Protein AF-A0A3M7MBS9-F1 (afdb_monomer_lite)

Structure (mmCIF, N/CA/C/O backbone):
data_AF-A0A3M7MBS9-F1
#
_entry.id   AF-A0A3M7MBS9-F1
#
loop_
_atom_site.group_PDB
_atom_site.id
_atom_site.type_symbol
_atom_site.label_atom_id
_atom_site.label_alt_id
_atom_site.label_comp_id
_atom_site.label_asym_id
_atom_site.label_entity_id
_atom_site.label_seq_id
_atom_site.pdbx_PDB_ins_code
_atom_site.Cartn_x
_atom_site.Cartn_y
_atom_site.Cartn_z
_atom_site.occupancy
_atom_site.B_iso_or_equiv
_atom_site.auth_seq_id
_atom_site.auth_comp_id
_atom_site.auth_asym_id
_atom_site.auth_atom_id
_atom_site.pdbx_PDB_model_num
ATOM 1 N N . MET A 1 1 ? 38.697 -10.128 -15.398 1.00 38.06 1 MET A N 1
ATOM 2 C CA . MET A 1 1 ? 38.366 -9.059 -16.361 1.00 38.06 1 MET A CA 1
ATOM 3 C C . MET A 1 1 ? 37.659 -7.987 -15.563 1.00 38.06 1 MET A C 1
ATOM 5 O O . MET A 1 1 ? 36.473 -8.105 -15.294 1.00 38.06 1 MET A O 1
ATOM 9 N N . GLU A 1 2 ? 38.439 -7.058 -15.026 1.00 39.56 2 GLU A N 1
ATOM 10 C CA . GLU A 1 2 ? 37.941 -5.983 -14.175 1.00 39.56 2 GLU A CA 1
ATOM 11 C C . GLU A 1 2 ? 37.309 -4.931 -15.086 1.00 39.56 2 GLU A C 1
ATOM 13 O O . GLU A 1 2 ? 37.965 -4.403 -15.982 1.00 39.56 2 GLU A O 1
ATOM 18 N N . HIS A 1 3 ? 36.006 -4.706 -14.922 1.00 39.94 3 HIS A N 1
ATOM 19 C CA . HIS A 1 3 ? 35.279 -3.681 -15.658 1.00 39.94 3 HIS A CA 1
ATOM 20 C C . HIS A 1 3 ? 35.766 -2.313 -15.154 1.00 39.94 3 HIS A C 1
ATOM 22 O O . HIS A 1 3 ? 35.623 -2.041 -13.959 1.00 39.94 3 HIS A O 1
ATOM 28 N N . PRO A 1 4 ? 36.343 -1.441 -15.999 1.00 41.50 4 PRO A N 1
ATOM 29 C CA . PRO A 1 4 ? 36.766 -0.132 -15.539 1.00 41.50 4 PRO A CA 1
ATOM 30 C C . PRO A 1 4 ? 35.519 0.664 -15.143 1.00 41.50 4 PRO A C 1
ATOM 32 O O . PRO A 1 4 ? 34.619 0.888 -15.954 1.00 41.50 4 PRO A O 1
ATOM 35 N N . LEU A 1 5 ? 35.441 1.060 -13.872 1.00 54.94 5 LEU A N 1
ATOM 36 C CA . LEU A 1 5 ? 34.484 2.051 -13.391 1.00 54.94 5 LEU A CA 1
ATOM 37 C C . LEU A 1 5 ? 34.968 3.418 -13.869 1.00 54.94 5 LEU A C 1
ATOM 39 O O . LEU A 1 5 ? 35.584 4.176 -13.120 1.00 54.94 5 LEU A O 1
ATOM 43 N N . GLN A 1 6 ? 34.727 3.718 -15.142 1.00 50.97 6 GLN A N 1
ATOM 44 C CA . GLN A 1 6 ? 34.940 5.048 -15.691 1.00 50.97 6 GLN A CA 1
ATOM 45 C C . GLN A 1 6 ? 33.850 5.963 -15.119 1.00 50.97 6 GLN A C 1
ATOM 47 O O . GLN A 1 6 ? 32.784 6.163 -15.692 1.00 50.97 6 GLN A O 1
ATOM 52 N N . ARG A 1 7 ? 34.078 6.422 -13.886 1.00 53.97 7 ARG A N 1
ATOM 53 C CA . ARG A 1 7 ? 33.220 7.369 -13.183 1.00 53.97 7 ARG A CA 1
ATOM 54 C C . ARG A 1 7 ? 33.569 8.763 -13.686 1.00 53.97 7 ARG A C 1
ATOM 56 O O . ARG A 1 7 ? 34.475 9.398 -13.150 1.00 53.97 7 ARG A O 1
ATOM 63 N N . ASP A 1 8 ? 32.844 9.238 -14.692 1.00 53.84 8 ASP A N 1
ATOM 64 C CA . ASP A 1 8 ? 32.862 10.654 -15.044 1.00 53.84 8 ASP A CA 1
ATOM 65 C C . ASP A 1 8 ? 32.362 11.455 -13.837 1.00 53.84 8 ASP A C 1
ATOM 67 O O . ASP A 1 8 ? 31.204 11.360 -13.428 1.00 53.84 8 ASP A O 1
ATOM 71 N N . ALA A 1 9 ? 33.260 12.228 -13.222 1.00 55.44 9 ALA A N 1
ATOM 72 C CA . ALA A 1 9 ? 33.023 12.951 -11.971 1.00 55.44 9 ALA A CA 1
ATOM 73 C C . ALA A 1 9 ? 31.886 13.998 -12.050 1.00 55.44 9 ALA A C 1
ATOM 75 O O . ALA A 1 9 ? 31.487 14.537 -11.020 1.00 55.44 9 ALA A O 1
ATOM 76 N N . GLY A 1 10 ? 31.354 14.267 -13.249 1.00 55.91 10 GLY A N 1
ATOM 77 C CA . GLY A 1 10 ? 30.248 15.194 -13.502 1.00 55.91 10 GLY A CA 1
ATOM 78 C C . GLY A 1 10 ? 28.911 14.549 -13.889 1.00 55.91 10 GLY A C 1
ATOM 79 O O . GLY A 1 10 ? 27.941 15.283 -14.072 1.00 55.91 10 GLY A O 1
ATOM 80 N N . GLN A 1 11 ? 28.817 13.219 -14.025 1.00 54.06 11 GLN A N 1
ATOM 81 C CA . GLN A 1 11 ? 27.580 12.564 -14.464 1.00 54.06 11 GLN A CA 1
ATOM 82 C C . GLN A 1 11 ? 26.787 12.031 -13.258 1.00 54.06 11 GLN A C 1
ATOM 84 O O . GLN A 1 11 ? 27.315 11.223 -12.488 1.00 54.06 11 GLN A O 1
ATOM 89 N N . PRO A 1 12 ? 25.528 12.469 -13.042 1.00 54.84 12 PRO A N 1
ATOM 90 C CA . PRO A 1 12 ? 24.731 11.982 -11.923 1.00 54.84 12 PRO A CA 1
ATOM 91 C C . PRO A 1 12 ? 24.535 10.468 -12.048 1.00 54.84 12 PRO A C 1
ATOM 93 O O . PRO A 1 12 ? 24.085 9.969 -13.080 1.00 54.84 12 PRO A O 1
ATOM 96 N N . ALA A 1 13 ? 24.903 9.740 -10.991 1.00 57.22 13 ALA A N 1
ATOM 97 C CA . ALA A 1 13 ? 24.861 8.286 -10.952 1.00 57.22 13 ALA A CA 1
ATOM 98 C C . ALA A 1 13 ? 23.420 7.789 -11.136 1.00 57.22 13 ALA A C 1
ATOM 100 O O . ALA A 1 13 ? 22.568 7.966 -10.267 1.00 57.22 13 ALA A O 1
ATOM 101 N N . GLY A 1 14 ? 23.143 7.164 -12.276 1.00 68.31 14 GLY A N 1
ATOM 102 C CA . GLY A 1 14 ? 21.849 6.568 -12.565 1.00 68.31 14 GLY A CA 1
ATOM 103 C C . GLY A 1 14 ? 22.025 5.394 -13.506 1.00 68.31 14 GLY A C 1
ATOM 104 O O . GLY A 1 14 ? 22.261 5.594 -14.693 1.00 68.31 14 GLY A O 1
ATOM 105 N N . ALA A 1 15 ? 21.864 4.176 -12.990 1.00 75.12 15 ALA A N 1
ATOM 106 C CA . ALA A 1 15 ? 21.989 2.954 -13.786 1.00 75.12 15 ALA A CA 1
ATOM 107 C C . ALA A 1 15 ? 20.981 2.912 -14.960 1.00 75.12 15 ALA A C 1
ATOM 109 O O . ALA A 1 15 ? 21.221 2.270 -15.974 1.00 75.12 15 ALA A O 1
ATOM 110 N N . LEU A 1 16 ? 19.874 3.654 -14.839 1.00 80.31 16 LEU A N 1
ATOM 111 C CA . LEU A 1 16 ? 18.830 3.798 -15.858 1.00 80.31 16 LEU A CA 1
ATOM 112 C C . LEU A 1 16 ? 19.059 4.946 -16.856 1.00 80.31 16 LEU A C 1
ATOM 114 O O . LEU A 1 16 ? 18.238 5.133 -17.748 1.00 80.31 16 LEU A O 1
ATOM 118 N N . GLY A 1 17 ? 20.100 5.765 -16.689 1.00 80.81 17 GLY A N 1
ATOM 119 C CA . GLY A 1 17 ? 20.428 6.844 -17.631 1.00 80.81 17 GLY A CA 1
ATOM 120 C C . GLY A 1 17 ? 19.373 7.953 -17.787 1.00 80.81 17 GLY A C 1
ATOM 121 O O . GLY A 1 17 ? 19.496 8.774 -18.688 1.00 80.81 17 GLY A O 1
ATOM 122 N N . LEU A 1 18 ? 18.352 8.015 -16.922 1.00 81.25 18 LEU A N 1
ATOM 123 C CA . LEU A 1 18 ? 17.234 8.969 -17.029 1.00 81.25 18 LEU A CA 1
ATOM 124 C C . LEU A 1 18 ? 17.666 10.443 -16.926 1.00 81.25 18 LEU A C 1
ATOM 126 O O . LEU A 1 18 ? 17.010 11.327 -17.471 1.00 81.25 18 LEU A O 1
ATOM 130 N N . GLY A 1 19 ? 18.758 10.721 -16.213 1.00 85.50 19 GLY A N 1
ATOM 131 C CA . GLY A 1 19 ? 19.152 12.078 -15.843 1.00 85.50 19 GLY A CA 1
ATOM 132 C C . GLY A 1 19 ? 18.304 12.650 -14.698 1.00 85.50 19 GLY A C 1
ATOM 133 O O . GLY A 1 19 ? 17.190 12.202 -14.420 1.00 85.50 19 GLY A O 1
ATOM 134 N N . GLN A 1 20 ? 18.843 13.660 -14.009 1.00 86.00 20 GLN A N 1
ATOM 135 C CA . GLN A 1 20 ? 18.257 14.187 -12.770 1.00 86.00 20 GLN A CA 1
ATOM 136 C C . GLN A 1 20 ? 16.846 14.761 -12.980 1.00 86.00 20 GLN A C 1
ATOM 138 O O . GLN A 1 20 ? 15.926 14.421 -12.242 1.00 86.00 20 GLN A O 1
ATOM 143 N N . ALA A 1 21 ? 16.649 15.584 -14.016 1.00 88.62 21 ALA A N 1
ATOM 144 C CA . ALA A 1 21 ? 15.364 16.240 -14.261 1.00 88.62 21 ALA A CA 1
ATOM 145 C C . ALA A 1 21 ? 14.229 15.245 -14.565 1.00 88.62 21 ALA A C 1
ATOM 147 O O . ALA A 1 21 ? 13.113 15.423 -14.080 1.00 88.62 21 ALA A O 1
ATOM 148 N N . MET A 1 22 ? 14.495 14.192 -15.347 1.00 87.81 22 MET A N 1
ATOM 149 C CA . MET A 1 22 ? 13.502 13.144 -15.618 1.00 87.81 22 MET A CA 1
ATOM 150 C C . MET A 1 22 ? 13.239 12.289 -14.380 1.00 87.81 22 MET A C 1
ATOM 152 O O . MET A 1 22 ? 12.079 12.039 -14.065 1.00 87.81 22 MET A O 1
ATOM 156 N N . ALA A 1 23 ? 14.284 11.886 -13.648 1.00 88.69 23 ALA A N 1
ATOM 157 C CA . ALA A 1 23 ? 14.136 11.097 -12.427 1.00 88.69 23 ALA A CA 1
ATOM 158 C C . ALA A 1 23 ? 13.253 11.813 -11.391 1.00 88.69 23 ALA A C 1
ATOM 160 O O . ALA A 1 23 ? 12.347 11.200 -10.829 1.00 88.69 23 ALA A O 1
ATOM 161 N N . THR A 1 24 ? 13.438 13.125 -11.204 1.00 91.94 24 THR A N 1
ATOM 162 C CA . THR A 1 24 ? 12.571 13.933 -10.336 1.00 91.94 24 THR A CA 1
ATOM 163 C C . THR A 1 24 ? 11.124 13.941 -10.822 1.00 91.94 24 THR A C 1
ATOM 165 O O . THR A 1 24 ? 10.220 13.753 -10.015 1.00 91.94 24 THR A O 1
ATOM 168 N N . ARG A 1 25 ? 10.872 14.103 -12.129 1.00 93.44 25 ARG A N 1
ATOM 169 C CA . ARG A 1 25 ? 9.499 14.085 -12.673 1.00 93.44 25 ARG A CA 1
ATOM 170 C C . ARG A 1 25 ? 8.810 12.742 -12.447 1.00 93.44 25 ARG A C 1
ATOM 172 O O . ARG A 1 25 ? 7.659 12.723 -12.021 1.00 93.44 25 ARG A O 1
ATOM 179 N N . VAL A 1 26 ? 9.516 11.640 -12.696 1.00 93.38 26 VAL A N 1
ATOM 180 C CA . VAL A 1 26 ? 9.011 10.278 -12.467 1.00 93.38 26 VAL A CA 1
ATOM 181 C C . VAL A 1 26 ? 8.707 10.060 -10.985 1.00 93.38 26 VAL A C 1
ATOM 183 O O . VAL A 1 26 ? 7.633 9.567 -10.646 1.00 93.38 26 VAL A O 1
ATOM 186 N N . TYR A 1 27 ? 9.602 10.496 -10.097 1.00 93.38 27 TYR A N 1
ATOM 187 C CA . TYR A 1 27 ? 9.379 10.434 -8.656 1.00 93.38 27 TYR A CA 1
ATOM 188 C C . TYR A 1 27 ? 8.156 11.252 -8.221 1.00 93.38 27 TYR A C 1
ATOM 190 O O . TYR A 1 27 ? 7.302 10.730 -7.512 1.00 93.38 27 TYR A O 1
ATOM 198 N N . CYS A 1 28 ? 8.019 12.500 -8.678 1.00 95.38 28 CYS A N 1
ATOM 199 C CA . CYS A 1 28 ? 6.865 13.341 -8.356 1.00 95.38 28 CYS A CA 1
ATOM 200 C C . CYS A 1 28 ? 5.547 12.740 -8.867 1.00 95.38 28 CYS A C 1
ATOM 202 O O . CYS A 1 28 ? 4.551 12.766 -8.147 1.00 95.38 28 CYS A O 1
ATOM 204 N N . ALA A 1 29 ? 5.538 12.171 -10.076 1.00 95.25 29 ALA A N 1
ATOM 205 C CA . ALA A 1 29 ? 4.365 11.497 -10.628 1.00 95.25 29 ALA A CA 1
ATOM 206 C C . ALA A 1 29 ? 3.970 10.273 -9.789 1.00 95.25 29 ALA A C 1
ATOM 208 O O . ALA A 1 29 ? 2.797 10.094 -9.464 1.00 95.25 29 ALA A O 1
ATOM 209 N N . PHE A 1 30 ? 4.949 9.465 -9.381 1.00 95.31 30 PHE A N 1
ATOM 210 C CA . PHE A 1 30 ? 4.707 8.343 -8.481 1.00 95.31 30 PHE A CA 1
ATOM 211 C C . PHE A 1 30 ? 4.244 8.786 -7.101 1.00 95.31 30 PHE A C 1
ATOM 213 O O . PHE A 1 30 ? 3.341 8.170 -6.553 1.00 95.31 30 PHE A O 1
ATOM 220 N N . TYR A 1 31 ? 4.805 9.862 -6.554 1.00 94.94 31 TYR A N 1
ATOM 221 C CA . TYR A 1 31 ? 4.373 10.408 -5.275 1.00 94.94 31 TYR A CA 1
ATOM 222 C C . TYR A 1 31 ? 2.903 10.836 -5.344 1.00 94.94 31 TYR A C 1
ATOM 224 O O . TYR A 1 31 ? 2.102 10.431 -4.509 1.00 94.94 31 TYR A O 1
ATOM 232 N N . LEU A 1 32 ? 2.513 11.569 -6.390 1.00 95.38 32 LEU A N 1
ATOM 233 C CA . LEU A 1 32 ? 1.115 11.940 -6.615 1.00 95.38 32 LEU A CA 1
ATOM 234 C C . LEU A 1 32 ? 0.212 10.705 -6.724 1.00 95.38 32 LEU A C 1
ATOM 236 O O . LEU A 1 32 ? -0.831 10.648 -6.077 1.00 95.38 32 LEU A O 1
ATOM 240 N N . PHE A 1 33 ? 0.634 9.694 -7.483 1.00 94.81 33 PHE A N 1
ATOM 241 C CA . PHE A 1 33 ? -0.101 8.437 -7.594 1.00 94.81 33 PHE A CA 1
ATOM 242 C C . PHE A 1 33 ? -0.220 7.705 -6.250 1.00 94.81 33 PHE A C 1
ATOM 244 O O . PHE A 1 33 ? -1.308 7.266 -5.896 1.00 94.81 33 PHE A O 1
ATOM 251 N N . TYR A 1 34 ? 0.859 7.623 -5.471 1.00 94.88 34 TYR A N 1
ATOM 252 C CA . TYR A 1 34 ? 0.901 6.952 -4.171 1.00 94.88 34 TYR A CA 1
ATOM 253 C C . TYR A 1 34 ? -0.085 7.564 -3.168 1.00 94.88 34 TYR A C 1
ATOM 255 O O . TYR A 1 34 ? -0.717 6.833 -2.411 1.00 94.88 34 TYR A O 1
ATOM 263 N N . TYR A 1 35 ? -0.254 8.890 -3.175 1.00 93.00 35 TYR A N 1
ATOM 264 C CA . TYR A 1 35 ? -1.222 9.573 -2.307 1.00 93.00 35 TYR A CA 1
ATOM 265 C C . TYR A 1 35 ? -2.644 9.623 -2.879 1.00 93.00 35 TYR A C 1
ATOM 267 O O . TYR A 1 35 ? -3.591 9.783 -2.113 1.00 93.00 35 TYR A O 1
ATOM 275 N N . ALA A 1 36 ? -2.821 9.445 -4.191 1.00 93.75 36 ALA A N 1
ATOM 276 C CA . ALA A 1 36 ? -4.141 9.353 -4.819 1.00 93.75 36 ALA A CA 1
ATOM 277 C C . ALA A 1 36 ? -4.733 7.930 -4.776 1.00 93.75 36 ALA A C 1
ATOM 279 O O . ALA A 1 36 ? -5.944 7.769 -4.628 1.00 93.75 36 ALA A O 1
ATOM 280 N N . ALA A 1 37 ? -3.894 6.892 -4.861 1.00 92.12 37 ALA A N 1
ATOM 281 C CA . ALA A 1 37 ? -4.290 5.484 -4.823 1.00 92.12 37 ALA A CA 1
ATOM 282 C C . ALA A 1 37 ? -5.194 5.095 -3.628 1.00 92.12 37 ALA A C 1
ATOM 284 O O . ALA A 1 37 ? -6.162 4.366 -3.862 1.00 92.12 37 ALA A O 1
ATOM 285 N N . PRO A 1 38 ? -4.973 5.600 -2.392 1.00 91.62 38 PRO A N 1
ATOM 286 C CA . PRO A 1 38 ? -5.869 5.401 -1.253 1.00 91.62 38 PRO A CA 1
ATOM 287 C C . PRO A 1 38 ? -7.346 5.648 -1.558 1.00 91.62 38 PRO A C 1
ATOM 289 O O . PRO A 1 38 ? -8.187 4.873 -1.118 1.00 91.62 38 PRO A O 1
ATOM 292 N N . ILE A 1 39 ? -7.665 6.687 -2.338 1.00 91.38 39 ILE A N 1
ATOM 293 C CA . ILE A 1 39 ? -9.050 7.077 -2.642 1.00 91.38 39 ILE A CA 1
ATOM 294 C C . ILE A 1 39 ? -9.753 5.960 -3.416 1.00 91.38 39 ILE A C 1
ATOM 296 O O . ILE A 1 39 ? -10.865 5.564 -3.078 1.00 91.38 39 ILE A O 1
ATOM 300 N N . LEU A 1 40 ? -9.085 5.417 -4.436 1.00 89.44 40 LEU A N 1
ATOM 301 C CA . LEU A 1 40 ? -9.644 4.350 -5.264 1.00 89.44 40 LEU A CA 1
ATOM 302 C C . LEU A 1 40 ? -9.759 3.039 -4.485 1.00 89.44 40 LEU A C 1
ATOM 304 O O . LEU A 1 40 ? -10.777 2.356 -4.570 1.00 89.44 40 LEU A O 1
ATOM 308 N N . VAL A 1 41 ? -8.730 2.694 -3.708 1.00 89.06 41 VAL A N 1
ATOM 309 C CA . VAL A 1 41 ? -8.706 1.441 -2.944 1.00 89.06 41 VAL A CA 1
ATOM 310 C C . VAL A 1 41 ? -9.728 1.460 -1.803 1.00 89.06 41 VAL A C 1
ATOM 312 O O . VAL A 1 41 ? -10.378 0.444 -1.569 1.00 89.06 41 VAL A O 1
ATOM 315 N N . ALA A 1 42 ? -9.933 2.603 -1.144 1.00 87.75 42 ALA A N 1
ATOM 316 C CA . ALA A 1 42 ? -10.947 2.755 -0.101 1.00 87.75 42 ALA A CA 1
ATOM 317 C C . ALA A 1 42 ? -12.366 2.508 -0.639 1.00 87.75 42 ALA A C 1
ATOM 319 O O . ALA A 1 42 ? -13.109 1.724 -0.057 1.00 87.75 42 ALA A O 1
ATOM 320 N N . ILE A 1 43 ? -12.711 3.074 -1.805 1.00 89.31 43 ILE A N 1
ATOM 321 C CA . ILE A 1 43 ? -14.021 2.844 -2.444 1.00 89.31 43 ILE A CA 1
ATOM 322 C C . ILE A 1 43 ? -14.242 1.348 -2.714 1.00 89.31 43 ILE A C 1
ATOM 324 O O . ILE A 1 43 ? -15.331 0.824 -2.472 1.00 89.31 43 ILE A O 1
ATOM 328 N N . VAL A 1 44 ? -13.209 0.649 -3.197 1.00 87.50 44 VAL A N 1
ATOM 329 C CA . VAL A 1 44 ? -13.270 -0.795 -3.472 1.00 87.50 44 VAL A CA 1
ATOM 330 C C . VAL A 1 44 ? -13.408 -1.613 -2.182 1.00 87.50 44 VAL A C 1
ATOM 332 O O . VAL A 1 44 ? -14.197 -2.564 -2.149 1.00 87.50 44 VAL A O 1
ATOM 335 N N . ALA A 1 45 ? -12.685 -1.239 -1.123 1.00 88.81 45 ALA A N 1
ATOM 336 C CA . ALA A 1 45 ? -12.770 -1.888 0.183 1.00 88.81 45 ALA A CA 1
ATOM 337 C C . ALA A 1 45 ? -14.161 -1.764 0.803 1.00 88.81 45 ALA A C 1
ATOM 339 O O . ALA A 1 45 ? -14.696 -2.765 1.277 1.00 88.81 45 ALA A O 1
ATOM 340 N N . ASP A 1 46 ? -14.742 -0.565 0.771 1.00 86.25 46 ASP A N 1
ATOM 341 C CA . ASP A 1 46 ? -16.023 -0.289 1.420 1.00 86.25 46 ASP A CA 1
ATOM 342 C C . ASP A 1 46 ? -17.214 -0.838 0.619 1.00 86.25 46 ASP A C 1
ATOM 344 O O . ASP A 1 46 ? -18.218 -1.229 1.209 1.00 86.25 46 ASP A O 1
ATOM 348 N N . SER A 1 47 ? -17.110 -0.910 -0.715 1.00 87.69 47 SER A N 1
ATOM 349 C CA . SER A 1 47 ? -18.248 -1.282 -1.572 1.00 87.69 47 SER A CA 1
ATOM 350 C C . SER A 1 47 ? -18.292 -2.759 -1.974 1.00 87.69 47 SER A C 1
ATOM 352 O O . SER A 1 47 ? -19.382 -3.281 -2.198 1.00 87.69 47 SER A O 1
ATOM 354 N N . TYR A 1 48 ? -17.142 -3.433 -2.122 1.00 81.50 48 TYR A N 1
ATOM 355 C CA . TYR A 1 48 ? -17.095 -4.742 -2.798 1.00 81.50 48 TYR A CA 1
ATOM 356 C C . TYR A 1 48 ? -16.344 -5.833 -2.032 1.00 81.50 48 TYR A C 1
ATOM 358 O O . TYR A 1 48 ? -16.864 -6.935 -1.883 1.00 81.50 48 TYR A O 1
ATOM 366 N N . LEU A 1 49 ? -15.105 -5.573 -1.601 1.00 79.31 49 LEU A N 1
ATOM 367 C CA . LEU A 1 49 ? -14.198 -6.636 -1.133 1.00 79.31 49 LEU A CA 1
ATOM 368 C C . LEU A 1 49 ? -14.175 -6.798 0.392 1.00 79.31 49 LEU A C 1
ATOM 370 O O . LEU A 1 49 ? -13.784 -7.854 0.892 1.00 79.31 49 LEU A O 1
ATOM 374 N N . GLY A 1 50 ? -14.563 -5.763 1.137 1.00 86.00 50 GLY A N 1
ATOM 375 C CA . GLY A 1 50 ? -14.370 -5.695 2.579 1.00 86.00 50 GLY A CA 1
ATOM 376 C C . GLY A 1 50 ? -12.933 -5.332 2.971 1.00 86.00 50 GLY A C 1
ATOM 377 O O . GLY A 1 50 ? -11.972 -5.476 2.204 1.00 86.00 50 GLY A O 1
ATOM 378 N N . ARG A 1 51 ? -12.775 -4.852 4.209 1.00 88.50 51 ARG A N 1
ATOM 379 C CA . ARG A 1 51 ? -11.514 -4.281 4.715 1.00 88.50 51 ARG A CA 1
ATOM 380 C C . ARG A 1 51 ? -10.386 -5.307 4.827 1.00 88.50 51 ARG A C 1
ATOM 382 O O . ARG A 1 51 ? -9.288 -5.045 4.350 1.00 88.50 51 ARG A O 1
ATOM 389 N N . TYR A 1 52 ? -10.656 -6.495 5.377 1.00 91.00 52 TYR A N 1
ATOM 390 C CA . TYR A 1 52 ? -9.631 -7.535 5.552 1.00 91.00 52 TYR A CA 1
ATOM 391 C C . TYR A 1 52 ? -9.045 -8.025 4.218 1.00 91.00 52 TYR A C 1
ATOM 393 O O . TYR A 1 52 ? -7.827 -8.032 4.040 1.00 91.00 52 TYR A O 1
ATOM 401 N N . VAL A 1 53 ? -9.902 -8.392 3.257 1.00 92.44 53 VAL A N 1
ATOM 402 C CA . VAL A 1 53 ? -9.460 -8.901 1.946 1.00 92.44 53 VAL A CA 1
ATOM 403 C C . VAL A 1 53 ? -8.674 -7.831 1.197 1.00 92.44 53 VAL A C 1
ATOM 405 O O . VAL A 1 53 ? -7.620 -8.122 0.633 1.00 92.44 53 VAL A O 1
ATOM 408 N N . THR A 1 54 ? -9.140 -6.581 1.238 1.00 92.88 54 THR A N 1
ATOM 409 C CA . THR A 1 54 ? -8.450 -5.475 0.568 1.00 92.88 54 THR A CA 1
ATOM 410 C C . THR A 1 54 ? -7.105 -5.158 1.222 1.00 92.88 54 THR A C 1
ATOM 412 O O . THR A 1 54 ? -6.141 -4.873 0.510 1.00 92.88 54 THR A O 1
ATOM 415 N N . LEU A 1 55 ? -6.993 -5.271 2.551 1.00 93.56 55 LEU A N 1
ATOM 416 C CA . LEU A 1 55 ? -5.728 -5.123 3.274 1.00 93.56 55 LEU A CA 1
ATOM 417 C C . LEU A 1 55 ? -4.716 -6.190 2.840 1.00 93.56 55 LEU A C 1
ATOM 419 O O . LEU A 1 55 ? -3.609 -5.844 2.430 1.00 93.56 55 LEU A O 1
ATOM 423 N N . VAL A 1 56 ? -5.111 -7.468 2.839 1.00 94.56 56 VAL A N 1
ATOM 424 C CA . VAL A 1 56 ? -4.240 -8.577 2.411 1.00 94.56 56 VAL A CA 1
ATOM 425 C C . VAL A 1 56 ? -3.839 -8.431 0.942 1.00 94.56 56 VAL A C 1
ATOM 427 O O . VAL A 1 56 ? -2.657 -8.538 0.615 1.00 94.56 56 VAL A O 1
ATOM 430 N N . ALA A 1 57 ? -4.790 -8.131 0.054 1.00 94.12 57 ALA A N 1
ATOM 431 C CA . ALA A 1 57 ? -4.513 -7.922 -1.366 1.00 94.12 57 ALA A CA 1
ATOM 432 C C . ALA A 1 57 ? -3.531 -6.759 -1.595 1.00 94.12 57 ALA A C 1
ATOM 434 O O . ALA A 1 57 ? -2.588 -6.891 -2.375 1.00 94.12 57 ALA A O 1
ATOM 435 N N . SER A 1 58 ? -3.702 -5.649 -0.870 1.00 94.69 58 SER A N 1
ATOM 436 C CA . SER A 1 58 ? -2.807 -4.488 -0.937 1.00 94.69 58 SER A CA 1
ATOM 437 C C . SER A 1 58 ? -1.387 -4.837 -0.480 1.00 94.69 58 SER A C 1
ATOM 439 O O . SER A 1 58 ? -0.418 -4.471 -1.148 1.00 94.69 58 SER A O 1
ATOM 441 N N . THR A 1 59 ? -1.245 -5.608 0.603 1.00 95.19 59 THR A N 1
ATOM 442 C CA . THR A 1 59 ? 0.058 -6.103 1.069 1.00 95.19 59 THR A CA 1
ATOM 443 C C . THR A 1 59 ? 0.725 -7.008 0.032 1.00 95.19 59 THR A C 1
ATOM 445 O O . THR A 1 59 ? 1.907 -6.830 -0.257 1.00 95.19 59 THR A O 1
ATOM 448 N N . VAL A 1 60 ? -0.017 -7.937 -0.580 1.00 96.88 60 VAL A N 1
ATOM 449 C CA . VAL A 1 60 ? 0.519 -8.823 -1.628 1.00 96.88 60 VAL A CA 1
ATOM 450 C C . VAL A 1 60 ? 0.995 -8.020 -2.840 1.00 96.88 60 VAL A C 1
ATOM 452 O O . VAL A 1 60 ? 2.112 -8.234 -3.310 1.00 96.88 60 VAL A O 1
ATOM 455 N N . LEU A 1 61 ? 0.199 -7.056 -3.317 1.00 96.12 61 LEU A N 1
ATOM 456 C CA . LEU A 1 61 ? 0.584 -6.172 -4.424 1.00 96.12 61 LEU A CA 1
ATOM 457 C C . LEU A 1 61 ? 1.859 -5.381 -4.110 1.00 96.12 61 LEU A C 1
ATOM 459 O O . LEU A 1 61 ? 2.752 -5.294 -4.954 1.00 96.12 61 LEU A O 1
ATOM 463 N N . TYR A 1 62 ? 1.976 -4.858 -2.888 1.00 96.56 62 TYR A N 1
ATOM 464 C CA . TYR A 1 62 ? 3.170 -4.147 -2.438 1.00 96.56 62 TYR A CA 1
ATOM 465 C C . TYR A 1 62 ? 4.408 -5.057 -2.437 1.00 96.56 62 TYR A C 1
ATOM 467 O O . TYR A 1 62 ? 5.447 -4.688 -2.987 1.00 96.56 62 TYR A O 1
ATOM 475 N N . CYS A 1 63 ? 4.299 -6.271 -1.888 1.00 97.25 63 CYS A N 1
ATOM 476 C CA . CYS A 1 63 ? 5.387 -7.251 -1.890 1.00 97.25 63 CYS A CA 1
ATOM 477 C C . CYS A 1 63 ? 5.823 -7.637 -3.311 1.00 97.25 63 CYS A C 1
ATOM 479 O O . CYS A 1 63 ? 7.022 -7.702 -3.580 1.00 97.25 63 CYS A O 1
ATOM 481 N N . LEU A 1 64 ? 4.874 -7.845 -4.230 1.00 97.31 64 LEU A N 1
ATOM 482 C CA . LEU A 1 64 ? 5.170 -8.138 -5.636 1.00 97.31 64 LEU A CA 1
ATOM 483 C C . LEU A 1 64 ? 5.888 -6.973 -6.322 1.00 97.31 64 LEU A C 1
ATOM 485 O O . LEU A 1 64 ? 6.873 -7.189 -7.027 1.00 97.31 64 LEU A O 1
ATOM 489 N N . GLY A 1 65 ? 5.437 -5.740 -6.088 1.00 96.56 65 GLY A N 1
ATOM 490 C CA . GLY A 1 65 ? 6.091 -4.546 -6.616 1.00 96.56 65 GLY A CA 1
ATOM 491 C C . GLY A 1 65 ? 7.533 -4.402 -6.123 1.00 96.56 65 GLY A C 1
ATOM 492 O O . GLY A 1 65 ? 8.436 -4.170 -6.929 1.00 96.56 65 GLY A O 1
ATOM 493 N N . CYS A 1 66 ? 7.774 -4.628 -4.829 1.00 96.00 66 CYS A N 1
ATOM 494 C CA . CYS A 1 66 ? 9.120 -4.656 -4.255 1.00 96.00 66 CYS A CA 1
ATOM 495 C C . CYS A 1 66 ? 9.985 -5.763 -4.872 1.00 96.00 66 CYS A C 1
ATOM 497 O O . CYS A 1 66 ? 11.119 -5.495 -5.256 1.00 96.00 66 CYS A O 1
ATOM 499 N N . ALA A 1 67 ? 9.452 -6.976 -5.038 1.00 96.12 67 ALA A N 1
ATOM 500 C CA . ALA A 1 67 ? 10.183 -8.078 -5.661 1.00 96.12 67 ALA A CA 1
ATOM 501 C C . ALA A 1 67 ? 10.597 -7.749 -7.105 1.00 96.12 67 ALA A C 1
ATOM 503 O O . ALA A 1 67 ? 11.752 -7.954 -7.479 1.00 96.12 67 ALA A O 1
ATOM 504 N N . ILE A 1 68 ? 9.687 -7.180 -7.902 1.00 93.88 68 ILE A N 1
ATOM 505 C CA . ILE A 1 68 ? 9.970 -6.750 -9.279 1.00 93.88 68 ILE A CA 1
ATOM 506 C C . ILE A 1 68 ? 11.024 -5.642 -9.299 1.00 93.88 68 ILE A C 1
ATOM 508 O O . ILE A 1 68 ? 11.924 -5.678 -10.140 1.00 93.88 68 ILE A O 1
ATOM 512 N N . LEU A 1 69 ? 10.955 -4.677 -8.378 1.00 93.50 69 LEU A N 1
ATOM 513 C CA . LEU A 1 69 ? 11.961 -3.620 -8.269 1.00 93.50 69 LEU A CA 1
ATOM 514 C C . LEU A 1 69 ? 13.343 -4.195 -7.943 1.00 93.50 69 LEU A C 1
ATOM 516 O O . LEU A 1 69 ? 14.329 -3.836 -8.586 1.00 93.50 69 LEU A O 1
ATOM 520 N N . THR A 1 70 ? 13.412 -5.116 -6.979 1.00 92.81 70 THR A N 1
ATOM 521 C CA . THR A 1 70 ? 14.658 -5.776 -6.582 1.00 92.81 70 THR A CA 1
ATOM 522 C C . THR A 1 70 ? 15.251 -6.574 -7.737 1.00 92.81 70 THR A C 1
ATOM 524 O O . THR A 1 70 ? 16.431 -6.409 -8.038 1.00 92.81 70 THR A O 1
ATOM 527 N N . ILE A 1 71 ? 14.449 -7.383 -8.433 1.00 90.62 71 ILE A N 1
ATOM 528 C CA . ILE A 1 71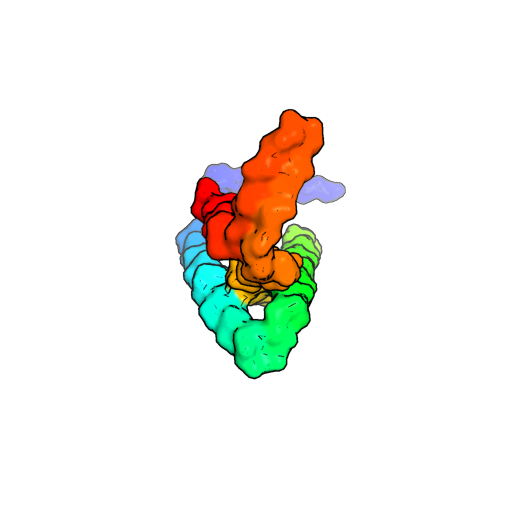 ? 14.913 -8.159 -9.590 1.00 90.62 7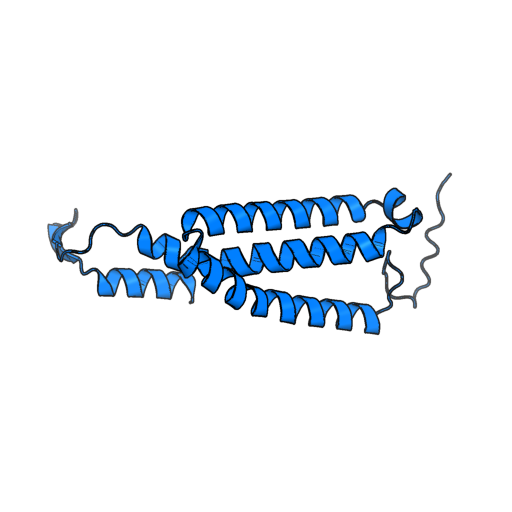1 ILE A CA 1
ATOM 529 C C . ILE A 1 71 ? 15.446 -7.225 -10.684 1.00 90.62 71 ILE A C 1
ATOM 531 O O . ILE A 1 71 ? 16.556 -7.426 -11.166 1.00 90.62 71 ILE A O 1
ATOM 535 N N . ASN A 1 72 ? 14.722 -6.157 -11.026 1.00 87.81 72 ASN A N 1
ATOM 536 C CA . ASN A 1 72 ? 15.158 -5.218 -12.066 1.00 87.81 72 ASN A CA 1
ATOM 537 C C . ASN A 1 72 ? 16.405 -4.405 -11.694 1.00 87.81 72 ASN A C 1
ATOM 539 O O . ASN A 1 72 ? 17.039 -3.841 -12.583 1.00 87.81 72 ASN A O 1
ATOM 543 N N . SER A 1 73 ? 16.784 -4.350 -10.415 1.00 86.75 73 SER A N 1
ATOM 544 C CA . SER A 1 73 ? 18.012 -3.674 -9.982 1.00 86.75 73 SER A CA 1
ATOM 545 C C . SER A 1 73 ? 19.297 -4.435 -10.351 1.00 86.75 73 SER A C 1
ATOM 547 O O . SER A 1 73 ? 20.387 -3.867 -10.292 1.00 86.75 73 SER A O 1
ATOM 549 N N . VAL A 1 74 ? 19.189 -5.701 -10.776 1.00 86.94 74 VAL A N 1
ATOM 550 C CA . VAL A 1 74 ? 20.330 -6.516 -11.215 1.00 86.94 74 VAL A CA 1
ATOM 551 C C . VAL A 1 74 ? 20.862 -6.013 -12.564 1.00 86.94 74 VAL A C 1
ATOM 553 O O . VAL A 1 74 ? 20.119 -5.923 -13.545 1.00 86.94 74 VAL A O 1
ATOM 556 N N . THR A 1 75 ? 22.171 -5.747 -12.641 1.00 77.38 75 THR A N 1
ATOM 557 C CA . THR A 1 75 ? 22.848 -5.175 -13.827 1.00 77.38 75 THR A CA 1
ATOM 558 C C . THR A 1 75 ? 22.591 -5.966 -15.112 1.00 77.38 75 THR A C 1
ATOM 560 O O . THR A 1 75 ? 22.305 -5.373 -16.149 1.00 77.38 75 THR A O 1
ATOM 563 N N . SER A 1 76 ? 22.560 -7.300 -15.037 1.00 78.56 76 SER A N 1
ATOM 564 C CA . SER A 1 76 ? 22.284 -8.177 -16.186 1.00 78.56 76 SER A CA 1
ATOM 565 C C . SER A 1 76 ? 20.892 -7.998 -16.805 1.00 78.56 76 SER A C 1
ATOM 567 O O . SER A 1 76 ? 20.692 -8.321 -17.974 1.00 78.56 76 SER A O 1
ATOM 569 N N . ILE A 1 77 ? 19.906 -7.531 -16.034 1.00 79.19 77 ILE A N 1
ATOM 570 C CA . ILE A 1 77 ? 18.541 -7.268 -16.521 1.00 79.19 77 ILE A CA 1
ATOM 571 C C . ILE A 1 77 ? 18.455 -5.855 -17.104 1.00 79.19 77 ILE A C 1
ATOM 573 O O . ILE A 1 77 ? 17.770 -5.627 -18.104 1.00 79.19 77 ILE A O 1
ATOM 577 N N . LEU A 1 78 ? 19.219 -4.925 -16.534 1.00 79.88 78 LEU A N 1
ATOM 578 C CA . LEU A 1 78 ? 19.325 -3.551 -17.004 1.00 79.88 78 LEU A CA 1
ATOM 579 C C . LEU A 1 78 ? 19.919 -3.464 -18.412 1.00 79.88 78 LEU A C 1
ATOM 581 O O . LEU A 1 78 ? 19.360 -2.789 -19.275 1.00 79.88 78 LEU A O 1
ATOM 585 N N . GLU A 1 79 ? 20.988 -4.219 -18.665 1.00 75.44 79 GLU A N 1
ATOM 586 C CA . GLU A 1 79 ? 21.655 -4.308 -19.971 1.00 75.44 79 GLU A CA 1
ATOM 587 C C . GLU A 1 79 ? 20.748 -4.893 -21.066 1.00 75.44 79 GLU A C 1
ATOM 589 O O . GLU A 1 79 ? 20.921 -4.601 -22.246 1.00 75.44 79 GLU A O 1
ATOM 594 N N . ARG A 1 80 ? 19.728 -5.673 -20.683 1.00 78.75 80 ARG A N 1
ATOM 595 C CA . ARG A 1 80 ? 18.709 -6.225 -21.595 1.00 78.75 80 ARG A CA 1
ATOM 596 C C . ARG A 1 80 ? 17.579 -5.238 -21.919 1.00 78.75 80 ARG A C 1
ATOM 598 O O . ARG A 1 80 ? 16.621 -5.623 -22.584 1.00 78.75 80 ARG A O 1
ATOM 605 N N . GLY A 1 81 ? 17.650 -3.997 -21.433 1.00 79.62 81 GLY A N 1
ATOM 606 C CA . GLY A 1 81 ? 16.662 -2.944 -21.696 1.00 79.62 81 GLY A CA 1
ATOM 607 C C . GLY A 1 81 ? 15.401 -3.001 -20.824 1.00 79.62 81 GLY A C 1
ATOM 608 O O . GLY A 1 81 ? 14.484 -2.207 -21.025 1.00 79.62 81 GLY A O 1
ATOM 609 N N . TRP A 1 82 ? 15.345 -3.890 -19.827 1.00 80.44 82 TRP A N 1
ATOM 610 C CA . TRP A 1 82 ? 14.167 -4.059 -18.961 1.00 80.44 82 TRP A CA 1
ATOM 611 C C . TRP A 1 82 ? 14.093 -3.072 -17.788 1.00 80.44 82 TRP A C 1
ATOM 613 O O . TRP A 1 82 ? 13.103 -3.055 -17.060 1.00 80.44 82 TRP A O 1
ATOM 623 N N . GLY A 1 83 ? 15.092 -2.201 -17.628 1.00 84.19 83 GLY A N 1
ATOM 624 C CA . GLY A 1 83 ? 15.182 -1.294 -16.485 1.00 84.19 83 GLY A CA 1
ATOM 625 C C . GLY A 1 83 ? 14.004 -0.323 -16.340 1.00 84.19 83 GLY A C 1
ATOM 626 O O . GLY A 1 83 ? 13.367 -0.276 -15.291 1.00 84.19 83 GLY A O 1
ATOM 627 N N . ILE A 1 84 ? 13.684 0.437 -17.392 1.00 88.44 84 ILE A N 1
ATOM 628 C CA . ILE A 1 84 ? 12.573 1.406 -17.381 1.00 88.44 84 ILE A CA 1
ATOM 629 C C . ILE A 1 84 ? 11.193 0.736 -17.291 1.00 88.44 84 ILE A C 1
ATOM 631 O O . ILE A 1 84 ? 10.423 1.117 -16.407 1.00 88.44 84 ILE A O 1
ATOM 635 N N . PRO A 1 85 ? 10.837 -0.250 -18.140 1.00 89.69 85 PRO A N 1
ATOM 636 C CA . PRO A 1 85 ? 9.526 -0.891 -18.040 1.00 89.69 85 PRO A CA 1
ATOM 637 C C . PRO A 1 85 ? 9.350 -1.627 -16.705 1.00 89.69 85 PRO A C 1
ATOM 639 O O . PRO A 1 85 ? 8.283 -1.544 -16.098 1.00 89.69 85 PRO A O 1
ATOM 642 N N . GLY A 1 86 ? 10.406 -2.272 -16.198 1.00 91.69 86 GLY A N 1
ATOM 643 C CA . GLY A 1 86 ? 10.407 -2.910 -14.885 1.00 91.69 86 GLY A CA 1
ATOM 644 C C . GLY A 1 86 ? 10.183 -1.924 -13.739 1.00 91.69 86 GLY A C 1
ATOM 645 O O . GLY A 1 86 ? 9.391 -2.198 -12.836 1.00 91.69 86 GLY A O 1
ATOM 646 N N . LEU A 1 87 ? 10.808 -0.744 -13.812 1.00 92.50 87 LEU A N 1
ATOM 647 C CA . LEU A 1 87 ? 10.593 0.340 -12.856 1.00 92.50 87 LEU A CA 1
ATOM 648 C C . LEU A 1 87 ? 9.135 0.825 -12.865 1.00 92.50 87 LEU A C 1
ATOM 650 O O . LEU A 1 87 ? 8.538 0.950 -11.801 1.00 92.50 87 LEU A O 1
ATOM 654 N N . VAL A 1 88 ? 8.541 1.062 -14.038 1.00 94.12 88 VAL A N 1
ATOM 655 C CA . VAL A 1 88 ? 7.150 1.547 -14.145 1.00 94.12 88 VAL A CA 1
ATOM 656 C C . VAL A 1 88 ? 6.162 0.546 -13.543 1.00 94.12 88 VAL A C 1
ATOM 658 O O . VAL A 1 88 ? 5.289 0.936 -12.767 1.00 94.12 88 VAL A O 1
ATOM 661 N N . VAL A 1 89 ? 6.321 -0.747 -13.843 1.00 94.94 89 VAL A N 1
ATOM 662 C CA . VAL A 1 89 ? 5.470 -1.809 -13.280 1.00 94.94 89 VAL A CA 1
ATOM 663 C C . VAL A 1 89 ? 5.631 -1.893 -11.763 1.00 94.94 89 VAL A C 1
ATOM 665 O O . VAL A 1 89 ? 4.635 -1.956 -11.041 1.00 94.94 89 VAL A O 1
ATOM 668 N N . ALA A 1 90 ? 6.868 -1.841 -11.263 1.00 95.62 90 ALA A N 1
ATOM 669 C CA . ALA A 1 90 ? 7.130 -1.845 -9.829 1.00 95.62 90 ALA A CA 1
ATOM 670 C C . ALA A 1 90 ? 6.488 -0.640 -9.126 1.00 95.62 90 ALA A C 1
ATOM 672 O O . ALA A 1 90 ? 5.803 -0.811 -8.122 1.00 95.62 90 ALA A O 1
ATOM 673 N N . MET A 1 91 ? 6.651 0.569 -9.669 1.00 95.69 91 MET A N 1
ATOM 674 C CA . MET A 1 91 ? 6.062 1.794 -9.118 1.00 95.69 91 MET A CA 1
ATOM 675 C C . MET A 1 91 ? 4.534 1.735 -9.102 1.00 95.69 91 MET A C 1
ATOM 677 O O . MET A 1 91 ? 3.921 2.152 -8.123 1.00 95.69 91 MET A O 1
ATOM 681 N N . PHE A 1 92 ? 3.904 1.184 -10.139 1.00 95.62 92 PHE A N 1
ATOM 682 C CA . PHE A 1 92 ? 2.453 1.016 -10.163 1.00 95.62 92 PHE A CA 1
ATOM 683 C C . PHE A 1 92 ? 1.967 0.070 -9.052 1.00 95.62 92 PHE A C 1
ATOM 685 O O . PHE A 1 92 ? 1.067 0.421 -8.288 1.00 95.62 92 PHE A O 1
ATOM 692 N N . LEU A 1 93 ?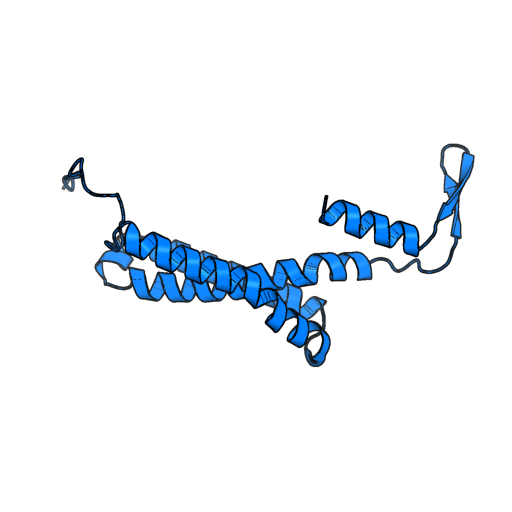 2.600 -1.098 -8.907 1.00 96.56 93 LEU A N 1
ATOM 693 C CA . LEU A 1 93 ? 2.238 -2.089 -7.887 1.00 96.56 93 LEU A CA 1
ATOM 694 C C . LEU A 1 93 ? 2.496 -1.586 -6.461 1.00 96.56 93 LEU A C 1
ATOM 696 O O . LEU A 1 93 ? 1.637 -1.727 -5.592 1.00 96.56 93 LEU A O 1
ATOM 700 N N . ILE A 1 94 ? 3.648 -0.951 -6.230 1.00 96.69 94 ILE A N 1
ATOM 701 C CA . ILE A 1 94 ? 4.006 -0.345 -4.941 1.00 96.69 94 ILE A CA 1
ATOM 702 C C . ILE A 1 94 ? 3.050 0.802 -4.608 1.00 96.69 94 ILE A C 1
ATOM 704 O O . ILE A 1 94 ? 2.612 0.916 -3.465 1.00 96.69 94 ILE A O 1
ATOM 708 N N . GLY A 1 95 ? 2.718 1.645 -5.588 1.00 95.69 95 GLY A N 1
ATOM 709 C CA . GLY A 1 95 ? 1.807 2.772 -5.410 1.00 95.69 95 GLY A CA 1
ATOM 710 C C . GLY A 1 95 ? 0.413 2.321 -4.997 1.00 95.69 95 GLY A C 1
ATOM 711 O O . GLY A 1 95 ? -0.122 2.802 -3.999 1.00 95.69 95 GLY A O 1
ATOM 712 N N . LEU A 1 96 ? -0.132 1.337 -5.711 1.00 94.69 96 LEU A N 1
ATOM 713 C CA . LEU A 1 96 ? -1.453 0.792 -5.428 1.00 94.69 96 LEU A CA 1
ATOM 714 C C . LEU A 1 96 ? -1.485 0.028 -4.095 1.00 94.69 96 LEU A C 1
ATOM 716 O O . LEU A 1 96 ? -2.345 0.289 -3.257 1.00 94.69 96 LEU A O 1
ATOM 720 N N . GLY A 1 97 ? -0.529 -0.878 -3.869 1.00 94.81 97 GLY A N 1
ATOM 721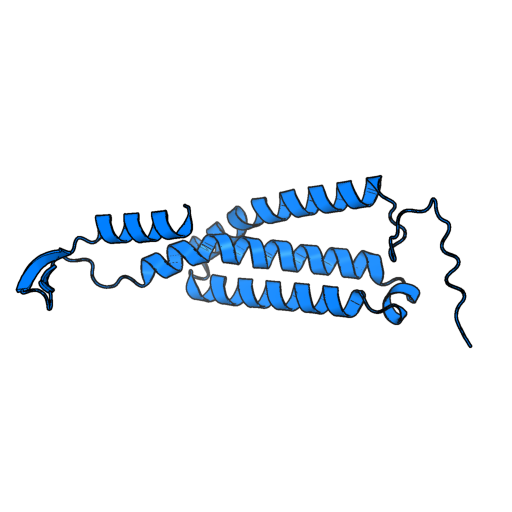 C CA . GLY A 1 97 ? -0.481 -1.704 -2.662 1.00 94.81 97 GLY A CA 1
ATOM 722 C C . GLY A 1 97 ? -0.130 -0.913 -1.400 1.00 94.81 97 GLY A C 1
ATOM 723 O O . GLY A 1 97 ? -0.781 -1.053 -0.368 1.00 94.81 97 GLY A O 1
ATOM 724 N N . GLY A 1 98 ? 0.868 -0.032 -1.478 1.00 94.12 98 GLY A N 1
ATOM 725 C CA . GLY A 1 98 ? 1.299 0.787 -0.346 1.00 94.12 98 GLY A CA 1
ATOM 726 C C . GLY A 1 98 ? 0.265 1.844 0.047 1.00 94.12 98 GLY A C 1
ATOM 727 O O . GLY A 1 98 ? -0.009 2.012 1.237 1.00 94.12 98 GLY A O 1
ATOM 728 N N . GLY A 1 99 ? -0.341 2.519 -0.936 1.00 91.56 99 GLY A N 1
ATOM 729 C CA . GLY A 1 99 ? -1.426 3.473 -0.700 1.00 91.56 99 GLY A CA 1
ATOM 730 C C . GLY A 1 99 ? -2.669 2.795 -0.118 1.00 91.56 99 GLY A C 1
ATOM 731 O O . GLY A 1 99 ? -3.210 3.252 0.889 1.00 91.56 99 GLY A O 1
ATOM 732 N N . GLY A 1 100 ? -3.073 1.657 -0.690 1.00 91.56 100 GLY A N 1
ATOM 733 C CA . GLY A 1 100 ? -4.202 0.862 -0.205 1.00 91.56 100 GLY A CA 1
ATOM 734 C C . GLY A 1 100 ? -4.028 0.362 1.229 1.00 91.56 100 GLY A C 1
ATOM 735 O O . GLY A 1 100 ? -4.920 0.531 2.060 1.00 91.56 100 GLY A O 1
ATOM 736 N N . PHE A 1 101 ? -2.850 -0.178 1.554 1.00 93.44 101 PHE A N 1
ATOM 737 C CA . PHE A 1 101 ? -2.532 -0.634 2.907 1.00 93.44 101 PHE A CA 1
ATOM 738 C C . PHE A 1 101 ? -2.658 0.499 3.932 1.00 93.44 101 PHE A C 1
ATOM 740 O O . PHE A 1 101 ? -3.321 0.334 4.955 1.00 93.44 101 PHE A O 1
ATOM 747 N N . ARG A 1 102 ? -2.075 1.672 3.642 1.00 89.69 102 ARG A N 1
ATOM 748 C CA . ARG A 1 102 ? -2.148 2.838 4.538 1.00 89.69 102 ARG A CA 1
ATOM 749 C C . ARG A 1 102 ? -3.577 3.325 4.770 1.00 89.69 102 ARG A C 1
ATOM 751 O O . ARG A 1 102 ? -3.879 3.758 5.876 1.00 89.69 102 ARG A O 1
ATOM 758 N N . ALA A 1 103 ? -4.439 3.253 3.758 1.00 90.06 103 ALA A N 1
ATOM 759 C CA . ALA A 1 103 ? -5.826 3.699 3.861 1.00 90.06 103 ALA A CA 1
ATOM 760 C C . ALA A 1 103 ? -6.669 2.815 4.794 1.00 90.06 103 ALA A C 1
ATOM 762 O O . ALA A 1 103 ? -7.539 3.315 5.499 1.00 90.06 103 ALA A O 1
ATOM 763 N N . ILE A 1 104 ? -6.414 1.502 4.793 1.00 91.62 104 ILE A N 1
ATOM 764 C CA . ILE A 1 104 ? -7.298 0.509 5.424 1.00 91.62 104 ILE A CA 1
ATOM 765 C C . ILE A 1 104 ? -6.756 0.013 6.765 1.00 91.62 104 ILE A C 1
ATOM 767 O O . ILE A 1 104 ? -7.540 -0.411 7.610 1.00 91.62 104 ILE A O 1
ATOM 771 N N . ALA A 1 105 ? -5.444 0.091 7.001 1.00 91.62 105 ALA A N 1
ATOM 772 C CA . ALA A 1 105 ? -4.828 -0.440 8.216 1.00 91.62 105 ALA A CA 1
ATOM 773 C C . ALA A 1 105 ? -5.411 0.167 9.504 1.00 91.62 105 ALA A C 1
ATOM 775 O O . ALA A 1 105 ? -5.784 -0.582 10.402 1.00 91.62 105 ALA A O 1
ATOM 776 N N . VAL A 1 106 ? -5.532 1.497 9.592 1.00 90.38 106 VAL A N 1
ATOM 777 C CA . VAL A 1 106 ? -6.044 2.158 10.809 1.00 90.38 106 VAL A CA 1
ATOM 778 C C . VAL A 1 106 ? -7.532 1.856 11.044 1.00 90.38 106 VAL A C 1
ATOM 780 O O . VAL A 1 106 ? -7.858 1.403 12.143 1.00 90.38 106 VAL A O 1
ATOM 783 N N . PRO A 1 107 ? -8.431 1.997 10.044 1.00 89.06 107 PRO A N 1
ATOM 784 C CA . PRO A 1 107 ? -9.821 1.566 10.195 1.00 89.06 107 PRO A CA 1
ATOM 785 C C . PRO A 1 107 ? -9.954 0.090 10.580 1.00 89.06 107 PRO A C 1
ATOM 787 O O . PRO A 1 107 ? -10.754 -0.244 11.442 1.00 89.06 107 PRO A O 1
ATOM 790 N N . PHE A 1 108 ? -9.135 -0.793 10.002 1.00 90.44 108 PHE A N 1
ATOM 791 C CA . PHE A 1 108 ? -9.156 -2.217 10.332 1.00 90.44 108 PHE A CA 1
ATOM 792 C C . PHE A 1 108 ? -8.748 -2.498 11.786 1.00 90.44 108 PHE A C 1
ATOM 794 O O . PHE A 1 108 ? -9.343 -3.366 12.420 1.00 90.44 108 PHE A O 1
ATOM 801 N N . ILE A 1 109 ? -7.756 -1.775 12.321 1.00 89.69 109 ILE A N 1
ATOM 802 C CA . ILE A 1 109 ? -7.360 -1.872 13.737 1.00 89.69 109 ILE A CA 1
ATOM 803 C C . ILE A 1 109 ? -8.498 -1.385 14.636 1.00 89.69 109 ILE A C 1
ATOM 805 O O . ILE A 1 109 ? -8.818 -2.048 15.619 1.00 89.69 109 ILE A O 1
ATOM 809 N N . ALA A 1 110 ? -9.131 -0.264 14.285 1.00 88.44 110 ALA A N 1
ATOM 810 C CA . ALA A 1 110 ? -10.297 0.244 15.002 1.00 88.44 110 ALA A CA 1
ATOM 811 C C . ALA A 1 110 ? -11.457 -0.772 15.006 1.00 88.44 110 ALA A C 1
ATOM 813 O O . ALA A 1 110 ? -12.096 -0.962 16.038 1.00 88.44 110 ALA A O 1
ATOM 814 N N . ASP A 1 111 ? -11.670 -1.486 13.897 1.00 88.44 111 ASP A N 1
ATOM 815 C CA . ASP A 1 111 ? -12.690 -2.537 13.789 1.00 88.44 111 ASP A CA 1
ATOM 816 C C . ASP A 1 111 ? -12.402 -3.766 14.668 1.00 88.44 111 ASP A C 1
ATOM 818 O O . ASP A 1 111 ? -13.314 -4.544 14.939 1.00 88.44 111 ASP A O 1
ATOM 822 N N . GLN A 1 112 ? -11.160 -3.967 15.131 1.00 88.31 112 GLN A N 1
ATOM 823 C CA . GLN A 1 112 ? -10.847 -5.062 16.062 1.00 88.31 112 GLN A CA 1
ATOM 824 C C . GLN A 1 112 ? -11.373 -4.803 17.478 1.00 88.31 112 GLN A C 1
ATOM 826 O O . GLN A 1 112 ? -11.389 -5.724 18.299 1.00 88.31 112 GLN A O 1
ATOM 831 N N . GLN A 1 113 ? -11.811 -3.578 17.784 1.00 86.31 113 GLN A N 1
ATOM 832 C CA . GLN A 1 113 ? -12.401 -3.272 19.077 1.00 86.31 113 GLN A CA 1
ATOM 833 C C . GLN A 1 113 ? -13.842 -3.784 19.139 1.00 86.31 113 GLN A C 1
ATOM 835 O O . GLN A 1 113 ? -14.777 -3.154 18.650 1.00 86.31 113 GLN A O 1
ATOM 840 N N . THR A 1 114 ? -14.003 -4.944 19.769 1.00 80.25 114 THR A N 1
ATOM 841 C CA . THR A 1 114 ? -15.289 -5.639 19.934 1.00 80.25 114 THR A CA 1
ATOM 842 C C . THR A 1 114 ? -16.089 -5.135 21.137 1.00 80.25 114 THR A C 1
ATOM 844 O O . THR A 1 114 ? -17.320 -5.183 21.126 1.00 80.25 114 THR A O 1
ATOM 847 N N . GLU A 1 115 ? -15.405 -4.595 22.148 1.00 80.81 115 GLU A N 1
ATOM 848 C CA . GLU A 1 115 ? -16.018 -4.023 23.349 1.00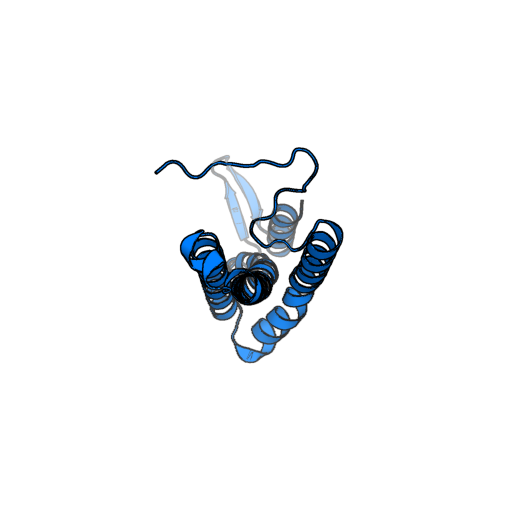 80.81 115 GLU A CA 1
ATOM 849 C C . GLU A 1 115 ? -16.597 -2.635 23.037 1.00 80.81 115 GLU A C 1
ATOM 851 O O . GLU A 1 115 ? -15.900 -1.620 23.085 1.00 80.81 115 GLU A O 1
ATOM 856 N N . THR A 1 116 ? -17.879 -2.608 22.679 1.00 78.19 116 THR A N 1
ATOM 857 C CA . THR A 1 116 ? -18.620 -1.391 22.303 1.00 78.19 116 THR A CA 1
ATOM 858 C C . THR A 1 116 ? -19.435 -0.800 23.451 1.00 78.19 116 THR A C 1
ATOM 860 O O . THR A 1 116 ? -19.744 0.392 23.431 1.00 78.19 116 THR A O 1
ATOM 863 N N . GLU A 1 117 ? -19.762 -1.601 24.466 1.00 82.19 117 GLU A N 1
ATOM 864 C CA . GLU A 1 117 ? -20.527 -1.150 25.627 1.00 82.19 117 GLU A CA 1
ATOM 865 C C . GLU A 1 117 ? -19.626 -0.612 26.739 1.00 82.19 117 GLU A C 1
ATOM 867 O O . GLU A 1 117 ? -18.531 -1.121 26.992 1.00 82.19 117 GLU A O 1
ATOM 872 N N . ALA A 1 118 ? -20.119 0.411 27.441 1.00 79.88 118 ALA A N 1
ATOM 873 C CA . ALA A 1 118 ? -19.413 0.979 28.576 1.00 79.88 118 ALA A CA 1
ATOM 874 C C . ALA A 1 118 ? -19.319 -0.053 29.709 1.00 79.88 118 ALA A C 1
ATOM 876 O O . ALA A 1 118 ? -20.326 -0.444 30.304 1.00 79.88 118 ALA A O 1
ATOM 877 N N . ARG A 1 119 ? -18.096 -0.484 30.027 1.00 79.88 119 ARG A N 1
ATOM 878 C CA . ARG A 1 119 ? -17.827 -1.467 31.081 1.00 79.88 119 ARG A CA 1
ATOM 879 C C . ARG A 1 119 ? -17.084 -0.817 32.236 1.00 79.88 119 ARG A C 1
ATOM 881 O O . ARG A 1 119 ? -16.107 -0.098 32.047 1.00 79.88 119 ARG A O 1
ATOM 888 N N . VAL A 1 120 ? -17.523 -1.137 33.449 1.00 83.94 120 VAL A N 1
ATOM 889 C CA . VAL A 1 120 ? -16.778 -0.834 34.670 1.00 83.94 120 VAL A CA 1
ATOM 890 C C . VAL A 1 120 ? -15.736 -1.931 34.884 1.00 83.94 120 VAL A C 1
ATOM 892 O O . VAL A 1 120 ? -16.087 -3.105 35.015 1.00 83.94 120 VAL A O 1
ATOM 895 N N . VAL A 1 121 ? -14.457 -1.564 34.898 1.00 83.94 121 VAL A N 1
ATOM 896 C CA . VAL A 1 121 ? -13.331 -2.480 35.108 1.00 83.94 121 VAL A CA 1
ATOM 897 C C . VAL A 1 121 ? -12.586 -2.062 36.368 1.00 83.94 121 VAL A C 1
ATOM 899 O O . VAL A 1 121 ? -12.250 -0.893 36.547 1.00 83.94 121 VAL A O 1
ATOM 902 N N . THR A 1 122 ? -12.312 -3.021 37.248 1.00 88.25 122 THR A N 1
ATOM 903 C CA . THR A 1 122 ? -11.444 -2.799 38.407 1.00 88.25 122 THR A CA 1
ATOM 904 C C . THR A 1 122 ? -10.011 -3.152 38.028 1.00 88.25 122 THR A C 1
ATOM 906 O O . THR A 1 122 ? -9.723 -4.288 37.646 1.00 88.25 122 THR A O 1
ATOM 909 N N . LEU A 1 123 ? -9.106 -2.178 38.105 1.00 86.44 123 LEU A N 1
ATOM 910 C CA . LEU A 1 123 ? -7.685 -2.380 37.840 1.00 86.44 123 LEU A CA 1
ATOM 911 C C . LEU A 1 123 ? -7.030 -3.188 38.964 1.00 86.44 123 LEU A C 1
ATOM 913 O O . LEU A 1 123 ? -7.512 -3.250 40.093 1.00 86.44 123 LEU A O 1
ATOM 917 N N . LYS A 1 124 ? -5.848 -3.744 38.673 1.00 86.31 124 LYS A N 1
ATOM 918 C CA . LYS A 1 124 ? -4.991 -4.397 39.680 1.00 86.31 124 LYS A CA 1
ATOM 919 C C . LYS A 1 124 ? -4.557 -3.445 40.807 1.00 86.31 124 LYS A C 1
ATOM 921 O O . LYS A 1 124 ? -4.190 -3.917 41.875 1.00 86.31 124 LYS A O 1
ATOM 926 N N . SER A 1 125 ? -4.612 -2.132 40.568 1.00 88.81 125 SER A N 1
ATOM 927 C CA . SER A 1 125 ? -4.406 -1.075 41.568 1.00 88.81 125 SER A CA 1
ATOM 928 C C . SER A 1 125 ? -5.570 -0.936 42.560 1.00 88.81 125 SER A C 1
ATOM 930 O O . SER A 1 125 ? -5.416 -0.263 43.573 1.00 88.81 125 SER A O 1
ATOM 932 N N . GLY A 1 126 ? -6.725 -1.561 42.293 1.00 88.88 126 GLY A N 1
ATOM 933 C CA . GLY A 1 126 ? -7.971 -1.376 43.044 1.00 88.88 126 GLY A CA 1
ATOM 934 C C . GLY A 1 126 ? -8.840 -0.220 42.535 1.00 88.88 126 GLY A C 1
ATOM 935 O O . GLY A 1 126 ? -9.949 -0.030 43.028 1.00 88.88 126 GLY A O 1
ATOM 936 N N . GLU A 1 127 ? -8.372 0.537 41.540 1.00 90.38 127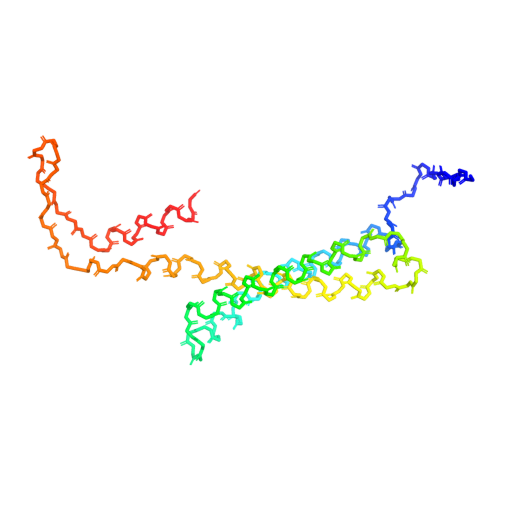 GLU A N 1
ATOM 937 C CA . GLU A 1 127 ? -9.125 1.640 40.938 1.00 90.38 127 GLU A CA 1
ATOM 938 C C . GLU A 1 127 ? -10.272 1.117 40.072 1.00 90.38 127 GLU A C 1
ATOM 940 O O . GLU A 1 127 ? -10.116 0.161 39.311 1.00 90.38 127 GLU A O 1
ATOM 945 N N . VAL A 1 128 ? -11.430 1.766 40.171 1.00 86.50 128 VAL A N 1
ATOM 946 C CA . VAL A 1 128 ? -12.604 1.462 39.353 1.00 86.50 128 VAL A CA 1
ATOM 947 C C . VAL A 1 128 ? -12.656 2.465 38.210 1.00 86.50 128 VAL A C 1
ATOM 949 O O . VAL A 1 128 ? -12.838 3.658 38.442 1.00 86.50 128 VAL A O 1
ATOM 952 N N . VAL A 1 129 ? -12.493 1.985 36.979 1.00 86.88 129 VAL A N 1
ATOM 953 C CA . VAL A 1 129 ? -12.533 2.821 35.775 1.00 86.88 129 VAL A CA 1
ATOM 954 C C . VAL A 1 129 ? -13.703 2.425 34.889 1.00 86.88 129 VAL A C 1
ATOM 956 O O . VAL A 1 129 ? -14.101 1.261 34.842 1.00 86.88 129 VAL A O 1
ATOM 959 N N . VAL A 1 130 ? -14.245 3.401 34.168 1.00 85.38 130 VAL A N 1
ATOM 960 C CA . VAL A 1 130 ? -15.234 3.168 33.114 1.00 85.38 130 VAL A CA 1
ATOM 961 C C . VAL A 1 130 ? -14.500 3.200 31.783 1.00 85.38 130 VAL A C 1
ATOM 963 O O . VAL A 1 130 ? -13.838 4.186 31.464 1.00 85.38 130 VAL A O 1
ATOM 966 N N . THR A 1 131 ? -14.581 2.116 31.020 1.00 82.88 131 THR A N 1
ATOM 967 C CA . THR A 1 131 ? -14.042 2.058 29.661 1.00 82.88 131 THR A CA 1
ATOM 968 C C . THR A 1 131 ? -15.126 2.503 28.688 1.00 82.88 131 THR A C 1
ATOM 970 O O . THR A 1 131 ? -16.203 1.915 28.671 1.00 82.88 131 THR A O 1
ATOM 973 N N . ASP A 1 132 ? -14.846 3.541 27.899 1.00 88.12 132 ASP A N 1
ATOM 974 C CA . ASP A 1 132 ? -15.751 4.081 26.880 1.00 88.12 132 ASP A CA 1
ATOM 975 C C . ASP A 1 132 ? -15.209 3.786 25.473 1.00 88.12 132 ASP A C 1
ATOM 977 O O . ASP A 1 132 ? -14.017 3.971 25.192 1.00 88.12 132 ASP A O 1
ATOM 981 N N . TYR A 1 133 ? -16.086 3.321 24.582 1.00 87.31 133 TYR A N 1
ATOM 982 C CA . TYR A 1 133 ? -15.723 2.944 23.218 1.00 87.31 133 TYR A CA 1
ATOM 983 C C . TYR A 1 133 ? -15.247 4.135 22.372 1.00 87.31 133 TYR A C 1
ATOM 985 O O . TYR A 1 133 ? -14.242 4.023 21.672 1.00 87.31 133 TYR A O 1
ATOM 993 N N . GLN A 1 134 ? -15.910 5.292 22.459 1.00 87.12 134 GLN A N 1
ATOM 994 C CA . GLN A 1 134 ? -15.573 6.478 21.663 1.00 87.12 134 GLN A CA 1
ATOM 995 C C . GLN A 1 134 ? -14.204 7.034 22.057 1.00 87.12 134 GLN A C 1
ATOM 997 O O . GLN A 1 134 ? -13.393 7.356 21.189 1.00 87.12 134 GLN A O 1
ATOM 1002 N N . ILE A 1 135 ? -13.912 7.077 23.361 1.00 88.75 135 ILE A N 1
ATOM 1003 C CA . ILE A 1 135 ? -12.601 7.509 23.870 1.00 88.75 135 ILE A CA 1
ATOM 1004 C C . ILE A 1 135 ? -11.511 6.526 23.432 1.00 88.75 135 ILE A C 1
ATOM 1006 O O . ILE A 1 135 ? -10.419 6.942 23.043 1.00 88.75 135 ILE A O 1
ATOM 1010 N N . THR A 1 136 ? -11.813 5.226 23.436 1.00 89.12 136 THR A N 1
ATOM 1011 C CA . THR A 1 136 ? -10.875 4.193 22.979 1.00 89.12 136 THR A CA 1
ATOM 1012 C C . THR A 1 136 ? -10.579 4.325 21.486 1.00 89.12 136 THR A C 1
ATOM 1014 O O . THR A 1 136 ? -9.414 4.298 21.092 1.00 89.12 136 THR A O 1
ATOM 1017 N N . LEU A 1 137 ? -11.599 4.546 20.649 1.00 90.00 137 LEU A N 1
ATOM 1018 C CA . LEU A 1 137 ? -11.401 4.822 19.226 1.00 90.00 137 LEU A CA 1
ATOM 1019 C C . LEU A 1 137 ? -10.570 6.085 19.015 1.00 90.00 137 LEU A C 1
ATOM 1021 O O . LEU A 1 137 ? -9.581 6.049 18.288 1.00 90.00 137 LEU A O 1
ATOM 1025 N N . GLN A 1 138 ? -10.922 7.187 19.677 1.00 90.62 138 GLN A N 1
ATOM 1026 C CA . GLN A 1 138 ? -10.168 8.434 19.577 1.00 90.62 138 GLN A CA 1
ATOM 1027 C C . GLN A 1 138 ? -8.697 8.235 19.965 1.00 90.62 138 GLN A C 1
ATOM 1029 O O . GLN A 1 138 ? -7.812 8.771 19.299 1.00 90.62 138 GLN A O 1
ATOM 1034 N N . TYR A 1 139 ? -8.422 7.435 20.997 1.00 89.62 139 TYR A N 1
ATOM 1035 C CA . TYR A 1 139 ? -7.063 7.072 21.387 1.00 89.62 139 TYR A CA 1
ATOM 1036 C C . TYR A 1 139 ? -6.334 6.275 20.296 1.00 89.62 139 TYR A C 1
ATOM 1038 O O . TYR A 1 139 ? -5.205 6.624 19.959 1.00 89.62 139 TYR A O 1
ATOM 1046 N N . ILE A 1 140 ? -6.973 5.259 19.703 1.00 88.88 140 ILE A N 1
ATOM 1047 C CA . ILE A 1 140 ? -6.396 4.465 18.603 1.00 88.88 140 ILE A CA 1
ATOM 1048 C C . ILE A 1 140 ? -6.056 5.366 17.409 1.00 88.88 140 ILE A C 1
ATOM 1050 O O . ILE A 1 140 ? -4.941 5.313 16.895 1.00 88.88 140 ILE A O 1
ATOM 1054 N N . TYR A 1 141 ? -6.985 6.232 16.995 1.00 89.69 141 TYR A N 1
ATOM 1055 C CA . TYR A 1 141 ? -6.751 7.167 15.895 1.00 89.69 141 TYR A CA 1
ATOM 1056 C C . TYR A 1 141 ? -5.633 8.162 16.229 1.00 89.69 141 TYR A C 1
ATOM 1058 O O . TYR A 1 141 ? -4.740 8.360 15.410 1.00 89.69 141 TYR A O 1
ATOM 1066 N N . ASN A 1 142 ? -5.611 8.732 17.435 1.00 91.94 142 ASN A N 1
ATOM 1067 C CA . ASN A 1 142 ? -4.520 9.612 17.853 1.00 91.94 142 ASN A CA 1
ATOM 1068 C C . ASN A 1 142 ? -3.167 8.890 17.835 1.00 91.94 142 ASN A C 1
ATOM 1070 O O . ASN A 1 142 ? -2.203 9.447 17.332 1.00 91.94 142 ASN A O 1
ATOM 1074 N N . LEU A 1 143 ? -3.089 7.644 18.305 1.00 87.81 143 LEU A N 1
ATOM 1075 C CA . LEU A 1 143 ? -1.850 6.863 18.280 1.00 87.81 143 LEU A CA 1
ATOM 1076 C C . LEU A 1 143 ? -1.340 6.612 16.851 1.00 87.81 143 LEU A C 1
ATOM 1078 O O . LEU A 1 143 ? -0.136 6.540 16.631 1.00 87.81 143 LEU A O 1
ATOM 1082 N N . CYS A 1 144 ? -2.240 6.454 15.878 1.00 83.12 144 CYS A N 1
ATOM 1083 C CA . CYS A 1 144 ? -1.868 6.184 14.489 1.00 83.12 144 CYS A CA 1
ATOM 1084 C C . CYS A 1 144 ? -1.533 7.439 13.663 1.00 83.12 144 CYS A C 1
ATOM 1086 O O . CYS A 1 144 ? -0.933 7.296 12.595 1.00 83.12 144 CYS A O 1
ATOM 1088 N N . TYR A 1 145 ? -1.922 8.636 14.113 1.00 81.19 145 TYR A N 1
ATOM 1089 C CA . TYR A 1 145 ? -1.784 9.889 13.355 1.00 81.19 145 TYR A CA 1
ATOM 1090 C C . TYR A 1 145 ? -0.978 10.996 14.068 1.00 81.19 145 TYR A C 1
ATOM 1092 O O . TYR A 1 145 ? -0.835 12.078 13.494 1.00 81.19 145 TYR A O 1
ATOM 1100 N N . TRP A 1 146 ? -0.454 10.747 15.274 1.00 67.44 146 TRP A N 1
ATOM 1101 C CA . TRP A 1 146 ? 0.395 11.662 16.057 1.00 67.44 146 TRP A CA 1
ATOM 1102 C C . TRP A 1 146 ? 1.857 11.209 16.040 1.00 67.44 146 TRP A C 1
ATOM 1104 O O . TRP A 1 146 ? 2.733 12.074 15.816 1.00 67.44 146 TRP A O 1
#

pLDDT: mean 85.36, std 12.6, range [38.06, 97.31]

InterPro domains:
  IPR000109 Proton-dependent oligopeptide transporter family [PF00854] (52-121)
  IPR036259 MFS transporter superfamily [G3DSA:1.20.1250.20] (11-146)
  IPR036259 MFS transporter superfamily [SSF103473] (15-113)

Sequence (146 aa):
MEHPLQRDAGQPAGALGLGQAMATRVYCAFYLFYYAAPILVAIVADSYLGRYVTLVASTVLYCLGCAILTINSVTSILERGWGIPGLVVAMFLIGLGGGGFRAIAVPFIADQQTETEARVVTLKSGEVVVTDYQITLQYIYNLCYW

Secondary structure (DSSP, 8-state):
-PPP----TTS---TT---HHHHHHHHHHHHHHHHHHHHHHHHHIIIII-HHHHHHHHHHHHHHHHHHHHHHTSHHHHTTT-HHHHHHHHHHHHHHHHHHHHHHHHHHHHHT----S-EEEE-TTS-EEEE-HHHHHHHHHHHHH-

Foldseek 3Di:
DDDDPPPPVPAPDDLLPCGDVRVVVVVVVLVVLLQCLLVVLVCCCVPPQHLVRSLVVLQVLLVVLVVLQVVLVDSVNSVVVCNVVSNVSSSNSNSNSVSNNLNRVLVVVLVVPPPQDWDFDQDPVRDTDTDHSVVVSVVSVVVSVD

Radius of gyration: 23.02 Å; chains: 1; bounding box: 59×25×65 Å

Organism: NCBI:txid1302712